Protein AF-A0A699K4Z1-F1 (afdb_monomer)

Solvent-accessible surface area (backbone atoms only — not comparable to full-atom values): 9869 Å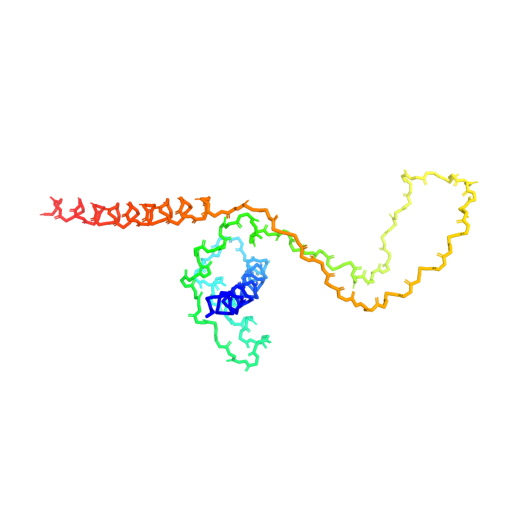² total; per-residue (Å²): 124,74,60,64,62,49,52,52,52,51,54,52,40,51,54,45,48,53,26,35,54,51,27,54,70,75,49,59,92,90,64,55,68,69,60,36,48,54,44,12,47,52,49,37,14,67,78,49,82,68,44,75,83,84,57,57,74,61,34,67,68,47,57,78,36,71,89,64,58,61,79,78,80,78,78,85,82,70,92,74,90,85,76,89,86,79,88,87,73,77,92,73,89,69,84,78,78,88,78,76,86,81,81,82,91,78,91,88,85,90,85,92,79,90,78,89,86,76,67,67,66,55,60,53,53,54,54,54,54,52,54,54,51,52,55,50,52,53,54,51,50,55,53,53,66,60,62,76,74,114

Foldseek 3Di:
DVPVVVVVLVVLLLLLLVLLVVLVVVDDPPDDVVSSNVSSQVSSCVVPVNDGDDCVVVSVVVCPDVVSPDDDPPPPPDDDPDDDPPDDDPDPPDDDPDDDDDDDDDDDDDDDDDDDDDPPVVVVVVVVVVVVVVVVVVVVVVVVVVVVVD

Secondary structure (DSSP, 8-state):
-HHHHHHHHHHHHHHHHHHHHHHHHTSPTT--HHHHHHHHHHHHHHHTTTPPP--HHHHHHHTTSTTT-PPPP-------------SSS----PPPP-PPPPPPP-------------SHHHHHHHHHHHHHHHHHHHHHHHHHHHHTT-

Mean predicted aligned error: 19.52 Å

Sequence (150 aa):
MLTSKWHTLNANCQKFNAAYKRAKRLGKSGENDVDVMKRAQSIYCGEHKGVAFCQEDAWAILKFHPKWDAPEQVDLTGDVPGATQEDLFGHDARPRPAGKTRPARKTKSDATTSTDGSSASTQFGELMEQELRLKREAAERAFEAQAEKD

Organism: Tanacetum cinerariifolium (NCBI:txid118510)

Radius of gyration: 24.81 Å; Cα contacts (8 Å, |Δi|>4): 47; chains: 1; bounding box: 74×52×53 Å

Structure (mmCIF, N/CA/C/O backbone):
data_AF-A0A699K4Z1-F1
#
_entry.id   AF-A0A699K4Z1-F1
#
loop_
_atom_site.group_PDB
_atom_site.id
_atom_site.type_symbol
_atom_site.label_atom_id
_atom_site.label_alt_id
_atom_site.label_comp_id
_atom_site.label_asym_id
_atom_site.label_entity_id
_atom_site.label_seq_id
_atom_site.pdbx_PDB_ins_code
_atom_site.Cartn_x
_atom_site.Cartn_y
_atom_site.Cartn_z
_atom_site.occupancy
_atom_site.B_iso_or_equiv
_atom_site.auth_seq_id
_atom_site.auth_comp_id
_atom_site.auth_asym_id
_atom_site.auth_atom_id
_atom_site.pdbx_PDB_model_num
ATOM 1 N N . MET A 1 1 ? 1.678 1.940 -25.795 1.00 54.91 1 MET A N 1
ATOM 2 C CA . MET A 1 1 ? 2.200 0.862 -24.925 1.00 54.91 1 MET A CA 1
ATOM 3 C C . MET A 1 1 ? 1.406 0.827 -23.628 1.00 54.91 1 MET A C 1
ATOM 5 O O . MET A 1 1 ? 1.629 1.654 -22.756 1.00 54.91 1 MET A O 1
ATOM 9 N N . LEU A 1 2 ? 0.441 -0.086 -23.523 1.00 64.50 2 LEU A N 1
ATOM 10 C CA . LEU A 1 2 ? -0.369 -0.273 -22.310 1.00 64.50 2 LEU A CA 1
ATOM 11 C C . LEU A 1 2 ? 0.434 -0.953 -21.184 1.00 64.50 2 LEU A C 1
ATOM 13 O O . LEU A 1 2 ? 0.156 -0.776 -20.001 1.00 64.50 2 LEU A O 1
ATOM 17 N N . THR A 1 3 ? 1.490 -1.676 -21.563 1.00 76.81 3 THR A N 1
ATOM 18 C CA . THR A 1 3 ? 2.312 -2.480 -20.662 1.00 76.81 3 THR A CA 1
ATOM 19 C C . THR A 1 3 ? 3.055 -1.639 -19.628 1.00 76.81 3 THR A C 1
ATOM 21 O O . THR A 1 3 ? 3.000 -1.974 -18.453 1.00 76.81 3 THR A O 1
ATOM 24 N N . SER A 1 4 ? 3.716 -0.536 -19.989 1.00 82.69 4 SER A N 1
ATOM 25 C CA . SER A 1 4 ? 4.546 0.223 -19.034 1.00 82.69 4 SER A CA 1
ATOM 26 C C . SER A 1 4 ? 3.745 0.781 -17.852 1.00 82.69 4 SER A C 1
ATOM 28 O O . SER A 1 4 ? 4.155 0.612 -16.707 1.00 82.69 4 SER A O 1
ATOM 30 N N . LYS A 1 5 ? 2.563 1.355 -18.116 1.00 86.88 5 LYS A N 1
ATOM 31 C CA . LYS A 1 5 ? 1.654 1.875 -17.080 1.00 86.88 5 LYS A CA 1
ATOM 32 C C . LYS A 1 5 ? 1.200 0.776 -16.120 1.00 86.88 5 LYS A C 1
ATOM 34 O O . LYS A 1 5 ? 1.218 0.981 -14.909 1.00 86.88 5 LYS A O 1
ATOM 39 N N . TRP A 1 6 ? 0.849 -0.394 -16.658 1.00 88.62 6 TRP A N 1
ATOM 40 C CA . TRP A 1 6 ? 0.489 -1.554 -15.846 1.00 88.62 6 TRP A CA 1
ATOM 41 C C . TRP A 1 6 ? 1.642 -2.006 -14.945 1.00 88.62 6 TRP A C 1
ATOM 43 O O . TRP A 1 6 ? 1.433 -2.220 -13.755 1.00 88.62 6 TRP A O 1
ATOM 53 N N . HIS A 1 7 ? 2.868 -2.095 -15.473 1.00 89.12 7 HIS A N 1
ATOM 54 C CA . HIS A 1 7 ? 4.031 -2.492 -14.673 1.00 89.12 7 HIS A CA 1
ATOM 55 C C . HIS A 1 7 ? 4.286 -1.517 -13.517 1.00 89.12 7 HIS A C 1
ATOM 57 O O . HIS A 1 7 ? 4.550 -1.962 -12.400 1.00 89.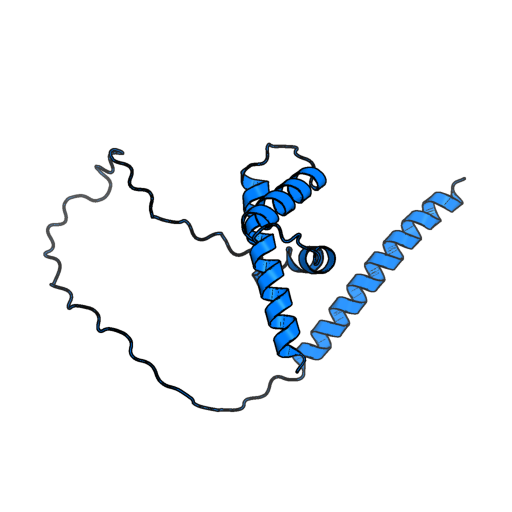12 7 HIS A O 1
ATOM 63 N N . THR A 1 8 ? 4.166 -0.207 -13.754 1.00 90.88 8 THR A N 1
ATOM 64 C CA . THR A 1 8 ? 4.312 0.810 -12.702 1.00 90.88 8 THR A CA 1
ATOM 65 C C . THR A 1 8 ? 3.224 0.685 -11.637 1.00 90.88 8 THR A C 1
ATOM 67 O O . THR A 1 8 ? 3.548 0.617 -10.452 1.00 90.88 8 THR A O 1
ATOM 70 N N . LEU A 1 9 ? 1.952 0.601 -12.043 1.00 91.06 9 LEU A N 1
ATOM 71 C CA . LEU A 1 9 ? 0.827 0.430 -11.119 1.00 91.06 9 LEU A CA 1
ATOM 72 C C . LEU A 1 9 ? 1.004 -0.832 -10.271 1.00 91.06 9 LEU A C 1
ATOM 74 O O . LEU A 1 9 ? 0.904 -0.778 -9.047 1.00 91.06 9 LEU A O 1
ATOM 78 N N . ASN A 1 10 ? 1.324 -1.952 -10.920 1.00 89.69 10 ASN A N 1
ATOM 79 C CA . ASN A 1 10 ? 1.545 -3.229 -10.259 1.00 89.69 10 ASN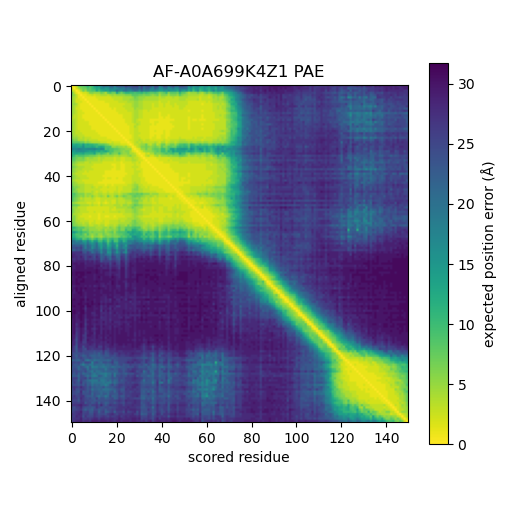 A CA 1
ATOM 80 C C . ASN A 1 10 ? 2.691 -3.142 -9.242 1.00 89.69 10 ASN A C 1
ATOM 82 O O . ASN A 1 10 ? 2.534 -3.579 -8.106 1.00 89.69 10 ASN A O 1
ATOM 86 N N . ALA A 1 11 ? 3.824 -2.546 -9.623 1.00 90.25 11 ALA A N 1
ATOM 87 C CA . ALA A 1 11 ? 4.964 -2.381 -8.727 1.00 90.25 11 ALA A CA 1
ATOM 88 C C . ALA A 1 11 ? 4.617 -1.529 -7.495 1.00 90.25 11 ALA A C 1
ATOM 90 O O . ALA A 1 11 ? 5.001 -1.884 -6.382 1.00 90.25 11 ALA A O 1
ATOM 91 N N . ASN A 1 12 ? 3.876 -0.433 -7.674 1.00 92.50 12 ASN A N 1
ATOM 92 C CA . ASN A 1 12 ? 3.447 0.420 -6.565 1.00 92.50 12 ASN A CA 1
ATOM 93 C C . ASN A 1 12 ? 2.464 -0.307 -5.641 1.00 92.50 12 ASN A C 1
ATOM 95 O O . ASN A 1 12 ? 2.644 -0.296 -4.425 1.00 92.50 12 ASN A O 1
ATOM 99 N N . CYS A 1 13 ? 1.468 -0.991 -6.207 1.00 92.75 13 CYS A N 1
ATOM 100 C CA . CYS A 1 13 ? 0.483 -1.729 -5.422 1.00 92.75 13 CYS A CA 1
ATOM 101 C C . CYS A 1 13 ? 1.128 -2.888 -4.644 1.00 92.75 13 CYS A C 1
ATOM 103 O O . CYS A 1 13 ? 0.728 -3.144 -3.515 1.00 92.75 13 CYS A O 1
ATOM 105 N N . GLN A 1 14 ? 2.144 -3.568 -5.191 1.00 91.12 14 GLN A N 1
ATOM 106 C CA . GLN A 1 14 ? 2.868 -4.607 -4.447 1.00 91.12 14 GLN A CA 1
ATOM 107 C C . GLN A 1 14 ? 3.667 -4.046 -3.269 1.00 91.12 14 GLN A C 1
ATOM 109 O O . GLN A 1 14 ? 3.642 -4.629 -2.187 1.00 91.12 14 GLN A O 1
ATOM 114 N N . LYS A 1 15 ? 4.327 -2.896 -3.445 1.00 92.81 15 LYS A N 1
ATOM 115 C CA . LYS A 1 15 ? 5.026 -2.202 -2.351 1.00 92.81 15 LYS A CA 1
ATOM 116 C C . LYS A 1 15 ? 4.057 -1.794 -1.244 1.00 92.81 15 LYS A C 1
ATOM 118 O O . LYS A 1 15 ? 4.297 -2.081 -0.076 1.00 92.81 15 LYS A O 1
ATOM 123 N N . PHE A 1 16 ? 2.922 -1.203 -1.616 1.00 94.56 16 PHE A N 1
ATOM 124 C CA . PHE A 1 16 ? 1.883 -0.859 -0.650 1.00 94.56 16 PHE A CA 1
ATOM 125 C C . PHE A 1 16 ? 1.299 -2.100 0.038 1.00 94.56 16 PHE A C 1
ATOM 127 O O . PHE A 1 16 ? 1.083 -2.088 1.245 1.00 94.56 16 PHE A O 1
ATOM 134 N N . ASN A 1 17 ? 1.118 -3.209 -0.686 1.00 93.00 17 ASN A N 1
ATOM 135 C CA . ASN A 1 17 ? 0.647 -4.461 -0.099 1.00 93.00 17 ASN A CA 1
ATOM 136 C C . ASN A 1 17 ? 1.607 -5.003 0.972 1.00 93.00 17 ASN A C 1
ATOM 138 O O . ASN A 1 17 ? 1.155 -5.472 2.014 1.00 93.00 17 ASN A O 1
ATOM 142 N N . ALA A 1 18 ? 2.922 -4.903 0.753 1.00 91.81 18 ALA A N 1
ATOM 143 C CA . ALA A 1 18 ? 3.916 -5.257 1.766 1.00 91.81 18 ALA A CA 1
ATOM 144 C C . ALA A 1 18 ? 3.794 -4.360 3.014 1.00 91.81 18 ALA A C 1
ATOM 146 O O . ALA A 1 18 ? 3.735 -4.868 4.136 1.00 91.81 18 ALA A O 1
ATOM 147 N N . ALA A 1 19 ? 3.642 -3.043 2.824 1.00 94.12 19 ALA A N 1
ATOM 148 C CA . ALA A 1 19 ? 3.399 -2.100 3.917 1.00 94.12 19 ALA A CA 1
ATOM 149 C C . ALA A 1 19 ? 2.097 -2.414 4.682 1.00 94.12 19 ALA A C 1
ATOM 151 O O . ALA A 1 19 ? 2.088 -2.396 5.913 1.00 94.12 19 ALA A O 1
ATOM 152 N N . TYR A 1 20 ? 1.020 -2.779 3.980 1.00 93.12 20 TYR A N 1
ATOM 153 C CA . TYR A 1 20 ? -0.249 -3.183 4.589 1.00 93.12 20 TYR A CA 1
ATOM 154 C C . TYR A 1 20 ? -0.126 -4.483 5.391 1.00 93.12 20 TYR A C 1
ATOM 156 O O . TYR A 1 20 ? -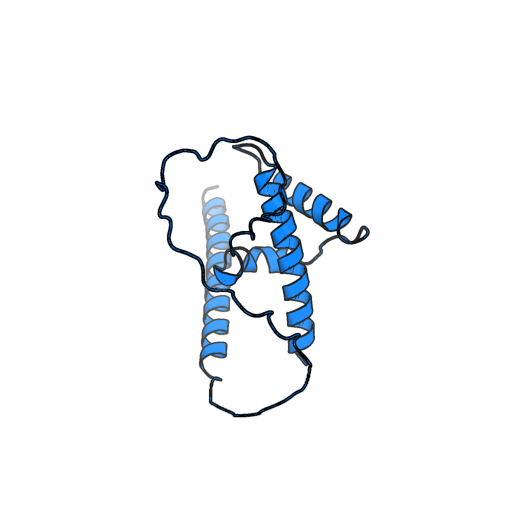0.587 -4.543 6.530 1.00 93.12 20 TYR A O 1
ATOM 164 N N . LYS A 1 21 ? 0.549 -5.515 4.863 1.00 91.19 21 LYS A N 1
ATOM 165 C CA . LYS A 1 21 ? 0.802 -6.759 5.614 1.00 91.19 21 LYS A CA 1
ATOM 166 C C . LYS A 1 21 ? 1.614 -6.487 6.881 1.00 91.19 21 LYS A C 1
ATOM 168 O O . LYS A 1 21 ? 1.273 -6.999 7.947 1.00 91.19 21 LYS A O 1
ATOM 173 N N . ARG A 1 22 ? 2.632 -5.625 6.799 1.00 92.44 22 ARG A N 1
ATOM 174 C CA . ARG A 1 22 ? 3.402 -5.177 7.967 1.00 92.44 22 ARG A CA 1
ATOM 175 C C . ARG A 1 22 ? 2.532 -4.420 8.971 1.00 92.44 22 ARG A C 1
ATOM 177 O O . ARG A 1 22 ? 2.605 -4.709 10.163 1.00 92.44 22 ARG A O 1
ATOM 184 N N . ALA A 1 23 ? 1.683 -3.503 8.508 1.00 93.31 23 ALA A N 1
ATOM 185 C CA . ALA A 1 23 ? 0.741 -2.780 9.359 1.00 93.31 23 ALA A CA 1
ATOM 186 C C . ALA A 1 23 ? -0.190 -3.742 10.109 1.00 93.31 23 ALA A C 1
ATOM 188 O O . ALA A 1 23 ? -0.350 -3.610 11.320 1.00 93.31 23 ALA A O 1
ATOM 189 N N . LYS A 1 24 ? -0.723 -4.752 9.410 1.00 90.56 24 LYS A N 1
ATOM 190 C CA . LYS A 1 24 ? -1.613 -5.773 9.970 1.00 90.56 24 LYS A CA 1
ATOM 191 C C . LYS A 1 24 ? -0.913 -6.662 11.005 1.00 90.56 24 LYS A C 1
ATOM 193 O O . LYS A 1 24 ? -1.509 -6.969 12.029 1.00 90.56 24 LYS A O 1
ATOM 198 N N . ARG A 1 25 ? 0.361 -7.023 10.785 1.00 90.44 25 ARG A N 1
ATOM 199 C CA . ARG A 1 25 ? 1.192 -7.765 11.761 1.00 90.44 25 ARG A CA 1
ATOM 200 C C . ARG A 1 25 ? 1.484 -6.967 13.033 1.00 90.44 25 ARG A C 1
ATOM 202 O O . ARG A 1 25 ? 1.581 -7.548 14.106 1.00 90.44 25 ARG A O 1
ATOM 209 N N . LEU A 1 26 ? 1.642 -5.650 12.910 1.00 87.62 26 LEU A N 1
ATOM 210 C CA . LEU A 1 26 ? 1.832 -4.744 14.049 1.00 87.62 26 LEU A CA 1
ATOM 211 C C . LEU A 1 26 ? 0.515 -4.409 14.765 1.00 87.62 26 LEU A C 1
ATOM 213 O O . LEU A 1 26 ? 0.532 -3.743 15.806 1.00 87.62 26 LEU A O 1
ATOM 217 N N . GLY A 1 27 ? -0.618 -4.770 14.166 1.00 84.25 27 GLY A N 1
ATOM 218 C CA . GLY A 1 27 ? -1.932 -4.480 14.700 1.00 84.25 27 GLY A CA 1
ATOM 219 C C . GLY A 1 27 ? -2.321 -5.395 15.854 1.00 84.25 27 GLY A C 1
ATOM 220 O O . GLY A 1 27 ? -1.762 -6.477 16.035 1.00 84.25 27 GLY A O 1
ATOM 221 N N . LYS A 1 28 ? -3.279 -4.947 16.666 1.00 83.44 28 LYS A N 1
ATOM 222 C CA . LYS A 1 28 ? -3.828 -5.740 17.780 1.00 83.44 28 LYS A CA 1
ATOM 223 C C . LYS A 1 28 ? -5.126 -6.428 17.350 1.00 83.44 28 LYS A C 1
ATOM 225 O O . LYS A 1 28 ? -5.791 -5.991 16.414 1.00 83.44 28 LYS A O 1
ATOM 230 N N . SER A 1 29 ? -5.506 -7.503 18.045 1.00 72.81 29 SER A N 1
ATOM 231 C CA . SER A 1 29 ? -6.799 -8.163 17.811 1.00 72.81 29 SER A CA 1
ATOM 232 C C . SER A 1 29 ? -7.949 -7.161 17.988 1.00 72.81 29 SER A C 1
ATOM 234 O O . SER A 1 29 ? -7.978 -6.440 18.984 1.00 72.81 29 SER A O 1
ATOM 236 N N . GLY A 1 30 ? -8.866 -7.100 17.018 1.00 77.38 30 GLY A N 1
ATOM 237 C CA . GLY A 1 30 ? -10.000 -6.165 17.011 1.00 77.38 30 GLY A CA 1
ATOM 238 C C . GLY A 1 30 ? -9.709 -4.764 16.458 1.00 77.38 30 GLY A C 1
ATOM 239 O O . GLY A 1 30 ? -10.559 -3.887 16.580 1.00 77.38 30 GLY A O 1
ATOM 240 N N . GLU A 1 31 ? -8.537 -4.526 15.863 1.00 82.06 31 GLU A N 1
ATOM 241 C CA . GLU A 1 31 ? -8.216 -3.237 15.239 1.00 82.06 31 GLU A CA 1
ATOM 242 C C . GLU A 1 31 ? -9.050 -2.969 13.972 1.00 82.06 31 GLU A C 1
ATOM 244 O O . GLU A 1 31 ? -9.290 -3.864 13.159 1.00 82.06 31 GLU A O 1
ATOM 249 N N . ASN A 1 32 ? -9.488 -1.717 13.811 1.00 88.75 32 ASN A N 1
ATOM 250 C CA . ASN A 1 32 ? -10.284 -1.257 12.676 1.00 88.75 32 ASN A CA 1
ATOM 251 C C . ASN A 1 32 ? -9.440 -1.222 11.385 1.00 88.75 32 ASN A C 1
ATOM 253 O O . ASN A 1 32 ? -8.300 -0.757 11.399 1.00 88.75 32 ASN A O 1
ATOM 257 N N . ASP A 1 33 ? -10.008 -1.641 10.247 1.00 87.44 33 ASP A N 1
ATOM 258 C CA . ASP A 1 33 ? -9.320 -1.628 8.942 1.00 87.44 33 ASP A CA 1
ATOM 259 C C . ASP A 1 33 ? -8.869 -0.212 8.545 1.00 87.44 33 ASP A C 1
ATOM 261 O O . ASP A 1 33 ? -7.805 -0.045 7.954 1.00 87.44 33 ASP A O 1
ATOM 265 N N . VAL A 1 34 ? -9.611 0.824 8.958 1.00 89.00 34 VAL A N 1
ATOM 266 C CA . VAL A 1 34 ? -9.235 2.232 8.733 1.00 89.00 34 VAL A CA 1
ATOM 267 C C . VAL A 1 34 ? -7.908 2.577 9.416 1.00 89.00 34 VAL A C 1
ATOM 269 O O . VAL A 1 34 ? -7.076 3.285 8.843 1.00 89.00 34 VAL A O 1
ATOM 272 N N . ASP A 1 35 ? -7.682 2.071 10.627 1.00 91.38 35 ASP A N 1
ATOM 273 C CA . ASP A 1 35 ? -6.456 2.341 11.381 1.00 91.38 35 ASP A CA 1
ATOM 274 C C . ASP A 1 35 ? -5.274 1.550 10.810 1.00 91.38 35 ASP A C 1
ATOM 276 O O . ASP A 1 35 ? -4.170 2.089 10.671 1.00 91.38 35 ASP A O 1
ATOM 280 N N . VAL A 1 36 ? -5.521 0.314 10.360 1.00 92.19 36 VAL A N 1
ATOM 281 C CA . VAL A 1 36 ? -4.532 -0.486 9.621 1.00 92.19 36 VAL A CA 1
ATOM 282 C C . VAL A 1 36 ? -4.136 0.214 8.319 1.00 92.19 36 VAL A C 1
ATOM 284 O O . VAL A 1 36 ? -2.945 0.306 8.017 1.00 92.19 36 VAL A O 1
ATOM 287 N N . MET A 1 37 ? -5.098 0.767 7.577 1.00 93.38 37 MET A N 1
ATOM 288 C CA . MET A 1 37 ? -4.851 1.521 6.343 1.00 93.38 37 MET A CA 1
ATOM 289 C C . MET A 1 37 ? -4.031 2.790 6.584 1.00 93.38 37 MET A C 1
ATOM 291 O O . MET A 1 37 ? -3.026 3.006 5.905 1.00 93.38 37 MET A O 1
ATOM 295 N N . LYS A 1 38 ? -4.380 3.598 7.593 1.00 94.06 38 LYS A N 1
ATOM 296 C CA . LYS A 1 38 ? -3.590 4.786 7.966 1.00 94.06 38 LYS A CA 1
ATOM 297 C C . LYS A 1 38 ? -2.153 4.420 8.325 1.00 94.06 38 LYS A C 1
ATOM 299 O O . LYS A 1 38 ? -1.206 5.091 7.908 1.00 94.06 38 LYS A O 1
ATOM 304 N N . ARG A 1 39 ? -1.972 3.330 9.071 1.00 94.94 39 ARG A N 1
ATOM 305 C CA . ARG A 1 39 ? -0.645 2.826 9.430 1.00 94.94 39 ARG A CA 1
ATOM 306 C C . ARG A 1 39 ? 0.126 2.349 8.200 1.00 94.94 39 ARG A C 1
ATOM 308 O O . ARG A 1 39 ? 1.305 2.667 8.070 1.00 94.94 39 ARG A O 1
ATOM 315 N N . ALA A 1 40 ? -0.532 1.642 7.285 1.00 95.12 40 ALA A N 1
ATOM 316 C CA . ALA A 1 40 ? 0.061 1.205 6.025 1.00 95.12 40 ALA A CA 1
ATOM 317 C C . ALA A 1 40 ? 0.520 2.395 5.169 1.00 95.12 40 ALA A C 1
ATOM 319 O O . ALA A 1 40 ? 1.647 2.384 4.675 1.00 95.12 40 ALA A O 1
ATOM 320 N N . GLN A 1 41 ? -0.293 3.454 5.060 1.00 95.44 41 GLN A N 1
ATOM 321 C CA . GLN A 1 41 ? 0.109 4.692 4.390 1.00 95.44 41 GLN A CA 1
ATOM 322 C C . GLN A 1 41 ? 1.327 5.340 5.052 1.00 95.44 41 GLN A C 1
ATOM 324 O O . GLN A 1 41 ? 2.241 5.768 4.351 1.00 95.44 41 GLN A O 1
ATOM 329 N N . SER A 1 42 ? 1.369 5.393 6.386 1.00 95.44 42 SER A N 1
ATOM 330 C CA . SER A 1 42 ? 2.510 5.955 7.116 1.00 95.44 42 SER A CA 1
ATOM 331 C C . SER A 1 42 ? 3.800 5.165 6.860 1.00 95.44 42 SER A C 1
ATOM 333 O O . SER A 1 42 ? 4.830 5.767 6.552 1.00 95.44 42 SER A O 1
ATOM 335 N N . ILE A 1 43 ? 3.729 3.828 6.897 1.00 95.12 43 ILE A N 1
ATOM 336 C CA . ILE A 1 43 ? 4.858 2.937 6.584 1.00 95.12 43 ILE A CA 1
ATOM 337 C C . ILE A 1 43 ? 5.332 3.162 5.143 1.00 95.12 43 ILE A C 1
ATOM 339 O O . ILE A 1 43 ? 6.511 3.428 4.920 1.00 95.12 43 I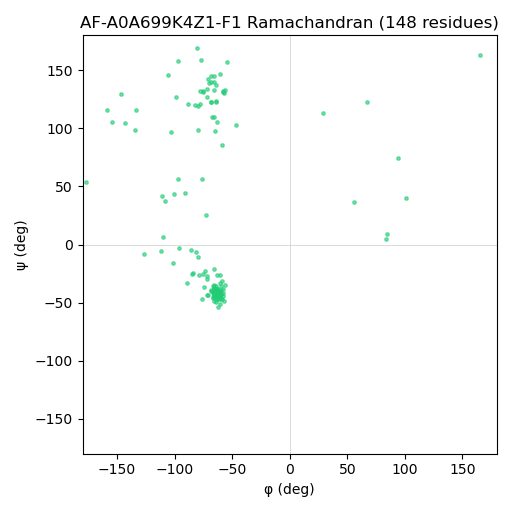LE A O 1
ATOM 343 N N . TYR A 1 44 ? 4.412 3.126 4.174 1.00 95.62 44 TYR A N 1
ATOM 344 C CA . TYR A 1 44 ? 4.734 3.339 2.763 1.00 95.62 44 TYR A CA 1
ATOM 345 C C . TYR A 1 44 ? 5.381 4.711 2.531 1.00 95.62 44 TYR A C 1
ATOM 347 O O . TYR A 1 44 ? 6.408 4.818 1.868 1.00 95.62 44 TYR A O 1
ATOM 355 N N . CYS A 1 45 ? 4.809 5.767 3.109 1.00 95.00 45 CYS A N 1
ATOM 356 C CA . CYS A 1 45 ? 5.317 7.131 2.995 1.00 95.00 45 CYS A CA 1
ATOM 357 C C . CYS A 1 45 ? 6.754 7.247 3.536 1.00 95.00 45 CYS A C 1
ATOM 359 O O . CYS A 1 45 ? 7.615 7.840 2.881 1.00 95.00 45 CYS A O 1
ATOM 361 N N . GLY A 1 46 ? 7.040 6.616 4.681 1.00 94.31 46 GLY A N 1
ATOM 362 C CA . GLY A 1 46 ? 8.387 6.552 5.256 1.00 94.31 46 GLY A CA 1
ATOM 363 C C . GLY A 1 46 ? 9.401 5.846 4.349 1.00 94.31 46 GLY A C 1
ATOM 364 O O . GLY A 1 46 ? 10.514 6.338 4.166 1.00 94.31 46 GLY A O 1
ATOM 365 N N . GLU A 1 47 ? 9.012 4.736 3.720 1.00 93.31 47 GLU A N 1
ATOM 366 C CA . GLU A 1 47 ? 9.875 3.969 2.806 1.00 93.31 47 GLU A CA 1
ATOM 367 C C . GLU A 1 47 ? 10.052 4.649 1.434 1.00 93.31 47 GLU A C 1
ATOM 369 O O . GLU A 1 47 ? 11.074 4.478 0.762 1.00 93.31 47 GLU A O 1
ATOM 374 N N . HIS A 1 48 ? 9.089 5.476 1.021 1.00 91.69 48 HIS A N 1
ATOM 375 C CA . HIS A 1 48 ? 9.046 6.119 -0.292 1.00 91.69 48 HIS A CA 1
ATOM 376 C C . HIS A 1 48 ? 9.327 7.624 -0.259 1.00 91.69 48 HIS A C 1
ATOM 378 O O . HIS A 1 48 ? 8.776 8.378 -1.057 1.00 91.69 48 HIS A O 1
ATOM 384 N N . LYS A 1 49 ? 10.248 8.066 0.609 1.00 93.06 49 LYS A N 1
ATOM 385 C CA . LYS A 1 49 ? 10.747 9.457 0.660 1.00 93.06 49 LYS A CA 1
ATOM 386 C C . LYS A 1 49 ? 9.634 10.503 0.839 1.00 93.06 49 LYS A C 1
ATOM 388 O O . LYS A 1 49 ? 9.698 11.579 0.249 1.00 93.06 49 LYS A O 1
ATOM 393 N N . GLY A 1 50 ? 8.604 10.185 1.616 1.00 91.44 50 GLY A N 1
ATOM 394 C CA . GLY A 1 50 ? 7.479 11.087 1.854 1.00 91.44 50 GLY A CA 1
ATOM 395 C C . GLY A 1 50 ? 6.390 11.054 0.776 1.00 91.44 50 GLY A C 1
ATOM 396 O O . GLY A 1 50 ? 5.461 11.856 0.832 1.00 91.44 50 GLY A O 1
ATOM 397 N N . VAL A 1 51 ? 6.483 10.167 -0.222 1.00 92.25 51 VAL A N 1
ATOM 398 C CA . VAL A 1 51 ? 5.462 10.054 -1.273 1.00 92.25 51 VAL A CA 1
ATOM 399 C C . VAL A 1 51 ? 4.270 9.253 -0.757 1.00 92.25 51 VAL A C 1
ATOM 401 O O . VAL A 1 51 ? 4.394 8.070 -0.434 1.00 92.25 51 VAL A O 1
ATOM 404 N N . ALA A 1 52 ? 3.100 9.891 -0.733 1.00 91.56 52 ALA A N 1
ATOM 405 C CA . ALA A 1 52 ? 1.843 9.228 -0.418 1.00 91.56 52 ALA A CA 1
ATOM 406 C C . ALA A 1 52 ? 1.443 8.235 -1.521 1.00 91.56 52 ALA A C 1
ATOM 408 O O . ALA A 1 52 ? 1.679 8.452 -2.713 1.00 91.56 52 ALA A O 1
ATOM 409 N N . PHE A 1 53 ? 0.821 7.132 -1.117 1.00 93.44 53 PHE A N 1
ATOM 410 C CA . PHE A 1 53 ? 0.248 6.176 -2.052 1.00 93.44 53 PHE A CA 1
ATOM 411 C C . PHE A 1 53 ? -1.138 6.652 -2.501 1.00 93.44 53 PHE A C 1
ATOM 413 O O . PHE A 1 53 ? -2.028 6.811 -1.676 1.00 93.44 53 PHE A O 1
ATOM 420 N N . CYS A 1 54 ? -1.327 6.864 -3.807 1.00 91.62 54 CYS A N 1
ATOM 421 C CA . CYS A 1 54 ? -2.578 7.406 -4.362 1.00 91.62 54 CYS A CA 1
ATOM 422 C C . CYS A 1 54 ? -3.395 6.377 -5.164 1.00 91.62 54 CYS A C 1
ATOM 424 O O . CYS A 1 54 ? -4.337 6.755 -5.850 1.00 91.62 54 CYS A O 1
ATOM 426 N N . GLN A 1 55 ? -2.998 5.099 -5.171 1.00 92.31 55 GLN A N 1
ATOM 427 C CA . GLN A 1 55 ? -3.653 4.042 -5.959 1.00 92.31 55 GLN A CA 1
ATOM 428 C C . GLN A 1 55 ? -4.394 3.036 -5.062 1.00 92.31 55 GLN A C 1
ATOM 430 O O . GLN A 1 55 ? -4.317 1.827 -5.282 1.00 92.31 55 GLN A O 1
ATOM 435 N N . GLU A 1 56 ? -5.088 3.529 -4.031 1.00 91.81 56 GLU A N 1
ATOM 436 C CA . GLU A 1 56 ? -5.796 2.688 -3.055 1.00 91.81 56 GLU A CA 1
ATOM 437 C C . GLU A 1 56 ? -6.934 1.887 -3.672 1.00 91.81 56 GLU A C 1
ATOM 439 O O . GLU A 1 56 ? -6.999 0.684 -3.436 1.00 91.81 56 GLU A O 1
ATOM 444 N N . ASP A 1 57 ? -7.758 2.502 -4.522 1.00 90.25 57 ASP A N 1
ATOM 445 C CA . ASP A 1 57 ? -8.882 1.817 -5.174 1.00 90.25 57 ASP A CA 1
ATOM 446 C C . ASP A 1 57 ? -8.409 0.629 -6.015 1.00 90.25 57 ASP A C 1
ATOM 448 O O . ASP A 1 57 ? -8.972 -0.464 -5.958 1.00 90.25 57 ASP A O 1
ATOM 452 N N . ALA A 1 58 ? -7.315 0.821 -6.759 1.00 91.88 58 ALA A N 1
ATOM 453 C CA . ALA A 1 58 ? -6.692 -0.255 -7.512 1.00 91.88 58 ALA A CA 1
ATOM 454 C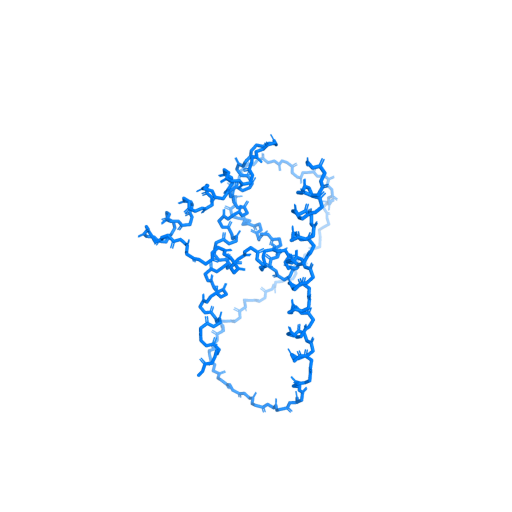 C . ALA A 1 58 ? -6.195 -1.344 -6.554 1.00 91.88 58 ALA A C 1
ATOM 456 O O . ALA A 1 58 ? -6.580 -2.504 -6.675 1.00 91.88 58 ALA A O 1
ATOM 457 N N . TRP A 1 59 ? -5.387 -0.991 -5.555 1.00 93.38 59 TRP A N 1
ATOM 458 C CA . TRP A 1 59 ? -4.878 -1.977 -4.604 1.00 93.38 59 TRP A CA 1
ATOM 459 C C . TRP A 1 59 ? -5.995 -2.745 -3.871 1.00 93.38 59 TRP A C 1
ATOM 461 O O . TRP A 1 59 ? -5.868 -3.957 -3.699 1.00 93.38 59 TRP A O 1
ATOM 471 N N . ALA A 1 60 ? -7.103 -2.097 -3.501 1.00 90.56 60 ALA A N 1
ATOM 472 C CA . ALA A 1 60 ? -8.230 -2.725 -2.812 1.00 90.56 60 ALA A CA 1
ATOM 473 C C . ALA A 1 60 ? -8.878 -3.848 -3.637 1.00 90.56 60 ALA A C 1
ATOM 475 O O . ALA A 1 60 ? -9.301 -4.856 -3.071 1.00 90.56 60 ALA A O 1
ATOM 476 N N . ILE A 1 61 ? -8.894 -3.710 -4.966 1.00 88.31 61 ILE A N 1
ATOM 477 C CA . ILE A 1 61 ? -9.337 -4.764 -5.887 1.00 88.31 61 ILE A CA 1
ATOM 478 C C . ILE A 1 61 ? -8.298 -5.892 -5.942 1.00 88.31 61 ILE A C 1
ATOM 480 O O . ILE A 1 61 ? -8.645 -7.071 -5.907 1.00 88.31 61 ILE A O 1
ATOM 484 N N . LEU A 1 62 ? -7.009 -5.547 -6.010 1.00 87.25 62 LEU A N 1
ATOM 485 C CA . LEU A 1 62 ? -5.939 -6.523 -6.221 1.00 87.25 62 LEU A CA 1
ATOM 486 C C . LEU A 1 62 ? -5.546 -7.321 -4.963 1.00 87.25 62 LEU A C 1
ATOM 488 O O . LEU A 1 62 ? -5.078 -8.454 -5.095 1.00 87.25 62 LEU A O 1
ATOM 492 N N . LYS A 1 63 ? -5.744 -6.785 -3.750 1.00 83.44 63 LYS A N 1
ATOM 493 C CA . LYS A 1 63 ? -5.231 -7.376 -2.496 1.00 83.44 63 LYS A CA 1
ATOM 494 C C . LYS A 1 63 ? -5.801 -8.755 -2.152 1.00 83.44 63 LYS A C 1
ATOM 496 O O . LYS A 1 63 ? -5.138 -9.523 -1.465 1.00 83.44 63 LYS A O 1
ATOM 501 N N . PHE A 1 64 ? -7.005 -9.075 -2.626 1.00 78.62 64 PHE A N 1
ATOM 502 C CA . PHE A 1 64 ? -7.665 -10.362 -2.370 1.00 78.62 64 PHE A CA 1
ATOM 503 C C . PHE A 1 64 ? -7.260 -11.459 -3.361 1.00 78.62 64 PHE A C 1
ATOM 505 O O . PHE A 1 64 ? -7.673 -12.608 -3.225 1.00 78.62 64 PHE A O 1
ATOM 512 N N . HIS A 1 65 ? -6.464 -11.122 -4.376 1.00 78.50 65 HIS A N 1
ATOM 513 C CA . HIS A 1 65 ? -6.087 -12.078 -5.400 1.00 78.50 65 HIS A CA 1
ATOM 514 C C . HIS A 1 65 ? -4.973 -13.015 -4.885 1.00 78.50 65 HIS A C 1
ATOM 516 O O . HIS A 1 65 ? -3.946 -12.522 -4.417 1.00 78.50 65 HIS A O 1
ATOM 522 N N . PRO A 1 66 ? -5.065 -14.351 -5.055 1.00 72.56 66 PRO A N 1
ATOM 523 C CA . PRO A 1 66 ? -4.083 -15.306 -4.514 1.00 72.56 66 PRO A CA 1
ATOM 524 C C . PRO A 1 66 ? -2.635 -15.043 -4.951 1.00 72.56 66 PRO A C 1
ATOM 526 O O . PRO A 1 66 ? -1.694 -15.193 -4.183 1.00 72.56 66 PRO A O 1
ATOM 529 N N . LYS A 1 67 ? -2.449 -14.569 -6.190 1.00 73.69 67 LYS A N 1
ATOM 530 C CA . LYS A 1 67 ? -1.137 -14.147 -6.722 1.00 73.69 67 LYS A CA 1
ATOM 531 C C . LYS A 1 67 ? -0.494 -12.991 -5.929 1.00 73.69 67 LYS A C 1
ATOM 533 O O . LYS A 1 67 ? 0.720 -12.823 -5.966 1.00 73.69 67 LYS A O 1
ATOM 538 N N . TRP A 1 68 ? -1.308 -12.179 -5.267 1.00 69.38 68 TRP A N 1
ATOM 539 C CA . TRP A 1 68 ? -0.909 -10.994 -4.507 1.00 69.38 68 TRP A CA 1
ATOM 540 C C . TRP A 1 68 ? -0.877 -11.256 -3.003 1.00 69.38 68 TRP A C 1
ATOM 542 O O . TRP A 1 68 ? -0.211 -10.532 -2.259 1.00 69.38 68 TRP A O 1
ATOM 552 N N . ASP A 1 69 ? -1.505 -12.343 -2.563 1.00 66.94 69 ASP A N 1
ATOM 553 C CA . ASP A 1 69 ? -1.384 -12.867 -1.213 1.00 66.94 69 ASP A CA 1
ATOM 554 C C . ASP A 1 69 ? -0.245 -13.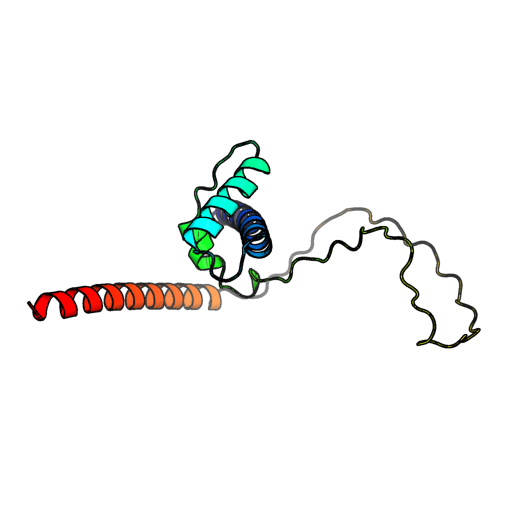894 -1.077 1.00 66.94 69 ASP A C 1
ATOM 556 O O . ASP A 1 69 ? -0.385 -14.948 -0.468 1.00 66.94 69 ASP A O 1
ATOM 560 N N . ALA A 1 70 ? 0.921 -13.603 -1.661 1.00 58.44 70 ALA A N 1
ATOM 561 C CA . ALA A 1 70 ? 2.095 -14.442 -1.440 1.00 58.44 70 ALA A CA 1
ATOM 562 C C . ALA A 1 70 ? 2.516 -14.382 0.049 1.00 58.44 70 ALA A C 1
ATOM 564 O O . ALA A 1 70 ? 2.529 -13.278 0.620 1.00 58.44 70 ALA A O 1
ATOM 565 N N . PRO A 1 71 ? 2.878 -15.518 0.681 1.00 54.94 71 PRO A N 1
ATOM 566 C CA . PRO A 1 71 ? 3.485 -15.515 2.006 1.00 54.94 71 PRO A CA 1
ATOM 567 C C . PRO A 1 71 ? 4.763 -14.677 1.963 1.00 54.94 71 PRO A C 1
ATOM 569 O O . PRO A 1 71 ? 5.580 -14.825 1.052 1.00 54.94 71 PRO A O 1
ATOM 572 N N . GLU A 1 72 ? 4.911 -13.765 2.920 1.00 54.62 72 GLU A N 1
ATOM 573 C CA . GLU A 1 72 ? 6.115 -12.946 3.054 1.00 54.62 72 GLU A CA 1
ATOM 574 C C . GLU A 1 72 ? 7.324 -13.879 3.214 1.00 54.62 72 GLU A C 1
ATOM 576 O O . GLU A 1 72 ? 7.263 -14.853 3.970 1.00 54.62 72 GLU A O 1
ATOM 581 N N . GLN A 1 73 ? 8.398 -13.636 2.457 1.00 50.41 73 GLN A N 1
ATOM 582 C CA . GLN A 1 73 ? 9.611 -14.435 2.602 1.00 50.41 73 GLN A CA 1
ATOM 583 C C . GLN A 1 73 ? 10.151 -14.191 4.008 1.00 50.41 73 GLN A C 1
ATOM 585 O O . GLN A 1 73 ? 10.358 -13.049 4.411 1.00 50.41 73 GLN A O 1
ATOM 590 N N . VAL A 1 74 ? 10.313 -15.266 4.773 1.00 40.91 74 VAL A N 1
ATOM 591 C CA . VAL A 1 74 ? 10.963 -15.201 6.077 1.00 40.91 74 VAL A CA 1
ATOM 592 C C . VAL A 1 74 ? 12.425 -14.830 5.845 1.00 40.91 74 VAL A C 1
ATOM 594 O O . VAL A 1 74 ? 13.193 -15.618 5.292 1.00 40.91 74 VAL A O 1
ATOM 597 N N . ASP A 1 75 ? 12.807 -13.613 6.225 1.00 47.47 75 ASP A N 1
ATOM 598 C CA . ASP A 1 75 ? 14.207 -13.205 6.248 1.00 47.47 75 ASP A CA 1
ATOM 599 C C . ASP A 1 75 ? 14.935 -14.061 7.298 1.00 47.47 75 ASP A C 1
ATOM 601 O O . ASP A 1 75 ? 14.896 -13.783 8.494 1.00 47.47 75 ASP A O 1
ATOM 605 N N . LEU A 1 76 ? 15.608 -15.129 6.857 1.00 50.91 76 LEU A N 1
ATOM 606 C CA . LEU A 1 76 ? 16.433 -16.018 7.693 1.00 50.91 76 LEU A CA 1
ATOM 607 C C . LEU A 1 76 ? 17.767 -15.370 8.133 1.00 50.91 76 LEU A C 1
ATOM 609 O O . LEU A 1 76 ? 18.739 -16.063 8.414 1.00 50.91 76 LEU A O 1
ATOM 613 N N . THR A 1 77 ? 17.839 -14.040 8.210 1.00 44.84 77 THR A N 1
ATOM 614 C CA . THR A 1 77 ? 19.024 -13.277 8.647 1.00 44.84 77 THR A CA 1
ATOM 615 C C . THR A 1 77 ? 18.877 -12.819 10.105 1.00 44.84 77 THR A C 1
ATOM 617 O O . THR A 1 77 ? 19.177 -11.688 10.469 1.00 44.84 77 THR A O 1
ATOM 620 N N . GLY A 1 78 ? 18.402 -13.716 10.967 1.00 35.66 78 GLY A N 1
ATOM 621 C CA . GLY A 1 78 ? 18.461 -13.545 12.417 1.00 35.66 78 GLY A CA 1
ATOM 622 C C . GLY A 1 78 ? 19.575 -14.406 13.001 1.00 35.66 78 GLY A C 1
ATOM 623 O O . GLY A 1 78 ? 19.365 -15.590 13.235 1.00 35.66 78 GLY A O 1
ATOM 624 N N . ASP A 1 79 ? 20.747 -13.817 13.223 1.00 47.00 79 ASP A N 1
ATOM 625 C CA . ASP A 1 79 ? 21.757 -14.363 14.131 1.00 47.00 79 ASP A CA 1
ATOM 626 C C . ASP A 1 79 ? 21.204 -14.274 15.566 1.00 47.00 79 ASP A C 1
ATOM 628 O O . ASP A 1 79 ? 21.004 -13.177 16.089 1.00 47.00 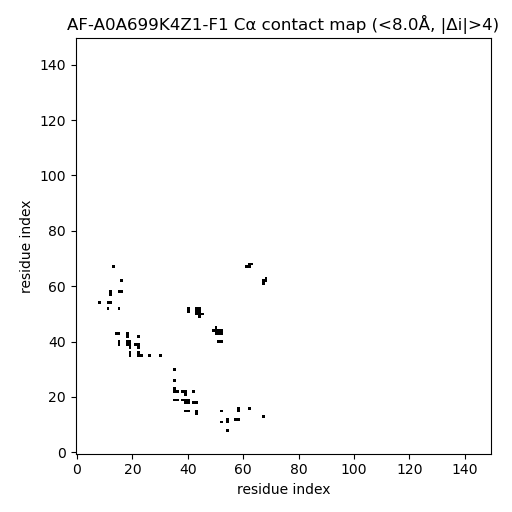79 ASP A O 1
ATOM 632 N N . VAL A 1 80 ? 20.874 -15.418 16.174 1.00 39.56 80 VAL A N 1
ATOM 633 C CA . VAL A 1 80 ? 20.542 -15.531 17.603 1.00 39.56 80 VAL A CA 1
ATOM 634 C C . VAL A 1 80 ? 21.300 -16.736 18.173 1.00 39.56 80 VAL A C 1
ATOM 636 O O . VAL A 1 80 ? 21.022 -17.871 17.776 1.00 39.56 80 VAL A O 1
ATOM 639 N N . PRO A 1 81 ? 22.239 -16.525 19.113 1.00 43.47 81 PRO A N 1
ATOM 640 C CA . PRO A 1 81 ? 22.931 -17.599 19.810 1.00 43.47 81 PRO A CA 1
ATOM 641 C C . PRO A 1 81 ? 22.016 -18.230 20.865 1.00 43.47 81 PRO A C 1
ATOM 643 O O . PRO A 1 81 ? 21.452 -17.530 21.702 1.00 43.47 81 PRO A O 1
ATOM 646 N N . GLY A 1 82 ? 21.949 -19.561 20.878 1.00 45.03 82 GLY A N 1
ATOM 647 C CA . GLY A 1 82 ? 21.465 -20.318 22.034 1.00 45.03 82 GLY A CA 1
ATOM 648 C C . GLY A 1 82 ? 19.979 -20.672 22.013 1.00 45.03 82 GLY A C 1
ATOM 649 O O . GLY A 1 82 ? 19.195 -20.153 22.798 1.00 45.03 82 GLY A O 1
ATOM 650 N N . ALA A 1 83 ? 19.609 -21.643 21.183 1.00 36.16 83 ALA A N 1
ATOM 651 C CA . ALA A 1 83 ? 18.480 -22.523 21.464 1.00 36.16 83 ALA A CA 1
ATOM 652 C C . ALA A 1 83 ? 18.837 -23.927 20.966 1.00 36.16 83 ALA A C 1
ATOM 654 O O . ALA A 1 83 ? 18.908 -24.197 19.771 1.00 36.16 83 ALA A O 1
ATOM 655 N N . THR A 1 84 ? 19.150 -24.771 21.938 1.00 44.38 84 THR A N 1
ATOM 656 C CA . THR A 1 84 ? 19.563 -26.170 21.884 1.00 44.38 84 THR A CA 1
ATOM 657 C C . THR A 1 84 ? 18.671 -26.996 20.947 1.00 44.38 84 THR A C 1
ATOM 659 O O . THR A 1 84 ? 17.557 -27.364 21.308 1.00 44.38 84 THR A O 1
ATOM 662 N N . GLN A 1 85 ? 19.165 -27.292 19.742 1.00 41.38 85 GLN A N 1
ATOM 663 C CA . GLN A 1 85 ? 18.620 -28.307 18.832 1.00 41.38 85 GLN A CA 1
ATOM 664 C C . GLN A 1 85 ? 19.426 -29.601 19.014 1.00 41.38 85 GLN A C 1
ATOM 666 O O . GLN A 1 85 ? 20.049 -30.104 18.085 1.00 41.38 85 GLN A O 1
ATOM 671 N N . GLU A 1 86 ? 19.477 -30.108 20.239 1.00 48.91 86 GLU A N 1
ATOM 672 C CA . GLU A 1 86 ? 20.109 -31.392 20.523 1.00 48.91 86 GLU A CA 1
ATOM 673 C C . GLU A 1 86 ? 18.976 -32.428 20.606 1.00 48.91 86 GLU A C 1
ATOM 675 O O . GLU A 1 86 ? 18.019 -32.233 21.354 1.00 48.91 86 GLU A O 1
ATOM 680 N N . ASP A 1 87 ? 19.106 -33.506 19.826 1.00 52.31 87 ASP A N 1
ATOM 681 C CA . ASP A 1 87 ? 18.387 -34.788 19.958 1.00 52.31 87 ASP A CA 1
ATOM 682 C C . ASP A 1 87 ? 17.176 -35.114 19.050 1.00 52.31 87 ASP A C 1
ATOM 684 O O . ASP A 1 87 ? 16.218 -35.754 19.473 1.00 52.31 87 ASP A O 1
ATOM 688 N N . LEU A 1 88 ? 17.223 -34.771 17.753 1.00 51.31 88 LEU A N 1
ATOM 689 C CA . LEU A 1 88 ? 16.307 -35.383 16.756 1.00 51.31 88 LEU A CA 1
ATOM 690 C C . LEU A 1 88 ? 16.981 -36.016 15.531 1.00 51.31 88 LEU A C 1
ATOM 692 O O . LEU A 1 88 ? 16.324 -36.726 14.773 1.00 51.31 88 LEU A O 1
ATOM 696 N N . PHE A 1 89 ? 18.289 -35.837 15.356 1.00 45.75 89 PHE A N 1
ATOM 697 C CA . PHE A 1 89 ? 19.066 -36.566 14.357 1.00 45.75 89 PHE A CA 1
ATOM 698 C C . PHE A 1 89 ? 20.356 -37.047 15.015 1.00 45.75 89 PHE A C 1
ATOM 700 O O . PHE A 1 89 ? 21.303 -36.280 15.173 1.00 45.75 89 PHE A O 1
ATOM 707 N N . GLY A 1 90 ? 20.367 -38.313 15.441 1.00 46.94 90 GLY A N 1
ATOM 708 C CA . GLY A 1 90 ? 21.556 -38.970 15.979 1.00 46.94 90 GLY A CA 1
ATOM 709 C C . GLY A 1 90 ? 22.744 -38.891 15.014 1.00 46.94 90 GLY A C 1
ATOM 710 O O . GLY A 1 90 ? 22.571 -38.707 13.808 1.00 46.94 90 GLY A O 1
ATOM 711 N N . HIS A 1 91 ? 23.956 -39.019 15.555 1.00 48.41 91 HIS A N 1
ATOM 712 C CA . HIS A 1 91 ? 25.218 -38.924 14.819 1.00 48.41 91 HIS A CA 1
ATOM 713 C C . HIS A 1 91 ? 25.336 -39.970 13.690 1.00 48.41 91 HIS A C 1
ATOM 715 O O . HIS A 1 91 ? 25.942 -41.025 13.866 1.00 48.41 91 HIS A O 1
ATOM 721 N N . ASP A 1 92 ? 24.804 -39.670 12.504 1.00 52.78 92 ASP A N 1
ATOM 722 C CA . ASP A 1 92 ? 25.142 -40.387 11.273 1.00 52.78 92 ASP A CA 1
ATOM 723 C C . ASP A 1 92 ? 26.488 -39.859 10.756 1.00 52.78 92 ASP A C 1
ATOM 725 O O . ASP A 1 92 ? 26.581 -38.800 10.129 1.00 52.78 92 ASP A O 1
ATOM 729 N N . ALA A 1 93 ? 27.562 -40.592 11.054 1.00 55.47 93 ALA A N 1
ATOM 730 C CA . ALA A 1 93 ? 28.916 -40.316 10.586 1.00 55.47 93 ALA A CA 1
ATOM 731 C C . ALA A 1 93 ? 29.106 -40.722 9.111 1.00 55.47 93 ALA A C 1
ATOM 733 O O . ALA A 1 93 ? 30.001 -41.499 8.771 1.00 55.47 93 ALA A O 1
ATOM 734 N N . ARG A 1 94 ? 28.282 -40.188 8.204 1.00 52.09 94 ARG A N 1
ATOM 735 C CA . ARG A 1 94 ? 28.522 -40.292 6.759 1.00 52.09 94 ARG A CA 1
ATOM 736 C C . ARG A 1 94 ? 29.387 -39.121 6.286 1.00 52.09 94 ARG A C 1
ATOM 738 O O . ARG A 1 94 ? 28.972 -37.969 6.420 1.00 52.09 94 ARG A O 1
ATOM 745 N N . PRO A 1 95 ? 30.573 -39.365 5.697 1.00 51.91 95 PRO A N 1
ATOM 746 C CA . PRO A 1 95 ? 31.390 -38.287 5.164 1.00 51.91 95 PRO A CA 1
ATOM 747 C C . PRO A 1 95 ? 30.659 -37.604 4.001 1.00 51.91 95 PRO A C 1
ATOM 749 O O . PRO A 1 95 ? 30.292 -38.230 3.006 1.00 51.91 95 PRO A O 1
ATOM 752 N N . ARG A 1 96 ? 30.449 -36.293 4.137 1.00 49.66 96 ARG A N 1
ATOM 753 C CA . ARG A 1 96 ? 29.869 -35.433 3.103 1.00 49.66 96 ARG A CA 1
ATOM 754 C C . ARG A 1 96 ? 30.868 -35.306 1.940 1.00 49.66 96 ARG A C 1
ATOM 756 O O . ARG A 1 96 ? 31.989 -34.854 2.176 1.00 49.66 96 ARG A O 1
ATOM 763 N N . PRO A 1 97 ? 30.512 -35.658 0.693 1.00 48.34 97 PRO A N 1
ATOM 764 C CA . PRO A 1 97 ? 31.403 -35.450 -0.445 1.00 48.34 97 PRO A CA 1
ATOM 765 C C . PRO A 1 97 ? 31.623 -33.948 -0.695 1.00 48.34 97 PRO A C 1
ATOM 767 O O . PRO A 1 97 ? 30.690 -33.147 -0.603 1.00 48.34 97 PRO A O 1
ATOM 770 N N . ALA A 1 98 ? 32.863 -33.565 -1.015 1.00 51.22 98 ALA A N 1
ATOM 771 C CA . ALA A 1 98 ? 33.263 -32.182 -1.265 1.00 51.22 98 ALA A CA 1
ATOM 772 C C . ALA A 1 98 ? 32.540 -31.600 -2.499 1.00 51.22 98 ALA A C 1
ATOM 774 O O . ALA A 1 98 ? 32.844 -31.933 -3.647 1.00 51.22 98 ALA A O 1
ATOM 775 N N . GLY A 1 99 ? 31.560 -30.727 -2.253 1.00 46.28 99 GLY A N 1
ATOM 776 C CA . GLY A 1 99 ? 30.814 -30.006 -3.283 1.00 46.28 99 GLY A CA 1
ATOM 777 C C . GLY A 1 99 ? 31.614 -28.829 -3.842 1.00 46.28 99 GLY A C 1
ATOM 778 O O . GLY A 1 99 ? 31.998 -27.920 -3.111 1.00 46.28 99 GLY A O 1
ATOM 779 N N . LYS A 1 100 ? 31.855 -28.864 -5.154 1.00 55.28 100 LYS A N 1
ATOM 780 C CA . LYS A 1 100 ? 32.569 -27.863 -5.959 1.00 55.28 100 LYS A CA 1
ATOM 781 C C . LYS A 1 100 ? 31.881 -26.487 -5.914 1.00 55.28 100 LYS A C 1
ATOM 783 O O . LYS A 1 100 ? 30.655 -26.394 -5.876 1.00 55.28 100 LYS A O 1
ATOM 788 N N . THR A 1 101 ? 32.678 -25.422 -5.974 1.00 47.50 101 THR A N 1
ATOM 789 C CA . THR A 1 101 ? 32.248 -24.017 -6.049 1.00 47.50 101 THR A CA 1
ATOM 790 C C . THR A 1 101 ? 31.324 -23.753 -7.246 1.00 47.50 101 THR A C 1
ATOM 792 O O . THR A 1 101 ? 31.592 -24.162 -8.375 1.00 47.50 101 THR A O 1
ATOM 795 N N . ARG A 1 102 ? 30.210 -23.052 -6.995 1.00 43.84 102 ARG A N 1
ATOM 796 C CA . ARG A 1 102 ? 29.198 -22.679 -7.997 1.00 43.84 102 ARG A CA 1
ATOM 797 C C . ARG A 1 102 ? 29.754 -21.585 -8.932 1.00 43.84 102 ARG A C 1
ATOM 799 O O . ARG A 1 102 ? 30.196 -20.556 -8.421 1.00 43.84 102 ARG A O 1
ATOM 806 N N . PRO A 1 103 ? 29.721 -21.741 -10.270 1.00 41.94 103 PRO A N 1
ATOM 807 C CA . PRO A 1 103 ? 30.232 -20.723 -11.187 1.00 41.94 103 PRO A CA 1
ATOM 808 C C . PRO A 1 103 ? 29.334 -19.475 -11.218 1.00 41.94 103 PRO A C 1
ATOM 810 O O . PRO A 1 103 ? 28.105 -19.562 -11.150 1.00 41.94 103 PRO A O 1
ATOM 813 N N . ALA A 1 104 ? 29.964 -18.303 -11.327 1.00 45.03 104 ALA A N 1
ATOM 814 C CA . ALA A 1 104 ? 29.304 -17.004 -11.428 1.00 45.03 104 ALA A CA 1
ATOM 815 C C . ALA A 1 104 ? 28.509 -16.869 -12.743 1.00 45.03 104 ALA A C 1
ATOM 817 O O . ALA A 1 104 ? 29.017 -17.160 -13.827 1.00 45.03 104 ALA A O 1
ATOM 818 N N . ARG A 1 105 ? 27.258 -16.398 -12.649 1.00 43.44 105 ARG A N 1
ATOM 819 C CA . ARG A 1 105 ? 26.373 -16.122 -13.793 1.00 43.44 105 ARG A CA 1
ATOM 820 C C . ARG A 1 105 ? 26.900 -14.922 -14.594 1.00 43.44 105 ARG A C 1
ATOM 822 O O . ARG A 1 105 ? 27.009 -13.828 -14.050 1.00 43.44 105 ARG A O 1
ATOM 829 N N . LYS A 1 106 ? 27.168 -15.124 -15.889 1.00 47.03 106 LYS A N 1
ATOM 830 C CA . LYS A 1 106 ? 27.380 -14.066 -16.892 1.00 47.03 106 LYS A CA 1
ATOM 831 C C . LYS A 1 106 ? 26.151 -13.950 -17.811 1.00 47.03 106 LYS A C 1
ATOM 833 O O . LYS A 1 106 ? 25.486 -14.941 -18.093 1.00 47.03 106 LYS A O 1
ATOM 838 N N . THR A 1 107 ? 25.875 -12.721 -18.232 1.00 41.28 107 THR A N 1
ATOM 839 C CA . THR A 1 107 ? 24.797 -12.211 -19.104 1.00 41.28 107 THR A CA 1
ATOM 840 C C . THR A 1 107 ? 24.867 -12.705 -20.564 1.00 41.28 107 THR A C 1
ATOM 842 O O . THR A 1 107 ? 25.976 -12.772 -21.085 1.00 41.28 107 THR A O 1
ATOM 845 N N . LYS A 1 108 ? 23.716 -12.946 -21.239 1.00 41.47 108 LYS A N 1
ATOM 846 C CA . LYS A 1 108 ? 23.266 -12.400 -22.564 1.00 41.47 108 LYS A CA 1
ATOM 847 C C . LYS A 1 108 ? 22.058 -13.188 -23.158 1.00 41.47 108 LYS A C 1
ATOM 849 O O . LYS A 1 108 ? 21.720 -14.259 -22.676 1.00 41.47 108 LYS A O 1
ATOM 854 N N . SER A 1 109 ? 21.403 -12.552 -24.130 1.00 47.25 109 SER A N 1
ATOM 855 C CA . SER A 1 109 ? 19.999 -12.485 -24.581 1.00 47.25 109 SER A CA 1
ATOM 856 C C . SER A 1 109 ? 19.385 -13.588 -25.476 1.00 47.25 109 SER A C 1
ATOM 858 O O . SER A 1 109 ? 20.107 -14.330 -26.126 1.00 47.25 109 SER A O 1
ATOM 860 N N . ASP A 1 110 ? 18.046 -13.472 -25.584 1.00 39.75 110 ASP A N 1
ATOM 861 C CA . ASP A 1 110 ? 17.092 -13.672 -26.709 1.00 39.75 110 ASP A CA 1
ATOM 862 C C . ASP A 1 110 ? 16.838 -15.063 -27.326 1.00 39.75 110 ASP A C 1
ATOM 864 O O . ASP A 1 110 ? 17.729 -15.691 -27.888 1.00 39.75 110 ASP A O 1
ATOM 868 N N . ALA A 1 111 ? 15.562 -15.475 -27.307 1.00 38.62 111 ALA A N 1
ATOM 869 C CA . ALA A 1 111 ? 14.970 -16.417 -28.255 1.00 38.62 111 ALA A CA 1
ATOM 870 C C . ALA A 1 111 ? 13.435 -16.251 -28.281 1.00 38.62 111 ALA A C 1
ATOM 872 O O . ALA A 1 111 ? 12.738 -16.507 -27.299 1.00 38.62 111 ALA A O 1
ATOM 873 N N . THR A 1 112 ? 12.928 -15.832 -29.441 1.00 46.12 112 THR A N 1
ATOM 874 C CA . THR A 1 112 ? 11.514 -15.771 -29.834 1.00 46.12 112 THR A CA 1
ATOM 875 C C . THR A 1 112 ? 10.981 -17.168 -30.153 1.00 46.12 112 THR A C 1
ATOM 877 O O . THR A 1 112 ? 11.571 -17.845 -30.987 1.00 46.12 112 THR A O 1
ATOM 880 N N . THR A 1 113 ? 9.825 -17.557 -29.603 1.00 38.47 113 THR A N 1
ATOM 881 C CA . THR A 1 113 ? 8.839 -18.399 -30.310 1.00 38.47 113 THR A CA 1
ATOM 882 C C . THR A 1 113 ? 7.420 -18.016 -29.884 1.00 38.47 113 THR A C 1
ATOM 884 O O . THR A 1 113 ? 7.110 -17.870 -28.705 1.00 38.47 113 THR A O 1
ATOM 887 N N . SER A 1 114 ? 6.585 -17.784 -30.894 1.00 51.22 114 SER A N 1
ATOM 888 C CA . SER A 1 114 ? 5.147 -17.532 -30.819 1.00 51.22 114 SER A CA 1
ATOM 889 C C . SER A 1 114 ? 4.407 -18.821 -30.462 1.00 51.22 114 SER A C 1
ATOM 891 O O . SER A 1 114 ? 4.669 -19.847 -31.084 1.00 51.22 114 SER A O 1
ATOM 893 N N . THR A 1 115 ? 3.465 -18.775 -29.517 1.00 43.72 115 THR A N 1
ATOM 894 C CA . THR A 1 115 ? 2.311 -19.688 -29.466 1.00 43.72 115 THR A CA 1
ATOM 895 C C . THR A 1 115 ? 1.172 -19.000 -28.713 1.00 43.72 115 THR A C 1
ATOM 897 O O . THR A 1 115 ? 1.242 -18.781 -27.508 1.00 43.72 115 THR A O 1
ATOM 900 N N . ASP A 1 116 ? 0.189 -18.582 -29.504 1.00 53.66 116 ASP A N 1
ATOM 901 C CA . ASP A 1 116 ? -1.257 -18.558 -29.270 1.00 53.66 116 ASP A CA 1
ATOM 902 C C . ASP A 1 116 ? -1.778 -18.411 -27.826 1.00 53.66 116 ASP A C 1
ATOM 904 O O . ASP A 1 116 ? -1.665 -19.302 -26.987 1.00 53.66 116 ASP A O 1
ATOM 908 N N . GLY A 1 117 ? -2.426 -17.278 -27.543 1.00 51.12 117 GLY A N 1
ATOM 909 C CA . GLY A 1 117 ? -3.026 -17.023 -26.233 1.00 51.12 117 GLY A CA 1
ATOM 910 C C . GLY A 1 117 ? -3.776 -15.700 -26.161 1.00 51.12 117 GLY A C 1
ATOM 911 O O . GLY A 1 117 ? -3.474 -14.874 -25.305 1.00 51.12 117 GLY A O 1
ATOM 912 N N . SER A 1 118 ? -4.716 -15.453 -27.080 1.00 54.56 118 SER A N 1
ATOM 913 C CA . SER A 1 118 ? -5.439 -14.167 -27.136 1.00 54.56 118 SER A CA 1
ATOM 914 C C . SER A 1 118 ? -6.929 -14.231 -26.769 1.00 54.56 118 SER A C 1
ATOM 916 O O . SER A 1 118 ? -7.554 -13.190 -26.621 1.00 54.56 118 SER A O 1
ATOM 918 N N . SER A 1 119 ? -7.515 -15.412 -26.541 1.00 55.09 119 SER A N 1
ATOM 919 C CA . SER A 1 119 ? -8.960 -15.518 -26.249 1.00 55.09 119 SER A CA 1
ATOM 920 C C . SER A 1 119 ? -9.306 -15.422 -24.750 1.00 55.09 119 SER A C 1
ATOM 922 O O . SER A 1 119 ? -10.310 -14.820 -24.376 1.00 55.09 119 SER A O 1
ATOM 924 N N . ALA A 1 120 ? -8.438 -15.921 -23.864 1.00 53.69 120 ALA A N 1
ATOM 925 C CA . ALA A 1 120 ? -8.716 -15.976 -22.424 1.00 53.69 120 ALA A CA 1
ATOM 926 C C . ALA A 1 120 ? -8.692 -14.602 -21.723 1.00 53.69 120 ALA A C 1
ATOM 928 O O . ALA A 1 120 ? -9.372 -14.401 -20.719 1.00 53.69 120 ALA A O 1
ATOM 929 N N . SER A 1 121 ? -7.928 -13.637 -22.250 1.00 50.34 121 SER A N 1
ATOM 930 C CA . SER A 1 121 ? -7.794 -12.311 -21.631 1.00 50.34 121 SER A CA 1
ATOM 931 C C . SER A 1 121 ? -9.055 -11.455 -21.779 1.00 50.34 121 SER A C 1
ATOM 933 O O . SER A 1 121 ? -9.314 -10.620 -20.914 1.00 50.34 121 SER A O 1
ATOM 935 N N . THR A 1 122 ? -9.824 -11.647 -22.854 1.00 60.31 122 THR A N 1
ATOM 936 C CA . THR A 1 122 ? -11.063 -10.896 -23.113 1.00 60.31 122 THR A CA 1
ATOM 937 C C . THR A 1 122 ? -12.195 -11.404 -22.226 1.00 60.31 122 THR A C 1
ATOM 939 O O . THR A 1 122 ? -12.823 -10.617 -21.525 1.00 60.31 122 THR A O 1
ATOM 942 N N . GLN A 1 123 ? -12.360 -12.728 -22.151 1.00 67.69 123 GLN A N 1
ATOM 943 C CA . GLN A 1 123 ? -13.365 -13.377 -21.299 1.00 67.69 123 GLN A CA 1
ATOM 944 C C . GLN A 1 123 ? -13.170 -13.040 -19.814 1.00 67.69 123 GLN A C 1
ATOM 946 O O . GLN A 1 123 ? -14.131 -12.857 -19.072 1.00 67.69 123 GLN A O 1
ATOM 951 N N . PHE A 1 124 ? -11.913 -12.914 -19.380 1.00 54.75 124 PHE A N 1
ATOM 952 C CA . PHE A 1 124 ? -11.597 -12.507 -18.015 1.00 54.75 124 PHE A CA 1
ATOM 953 C C . PHE A 1 124 ? -12.008 -11.055 -17.723 1.00 54.75 124 PHE A C 1
ATOM 955 O O . PHE A 1 124 ? -12.553 -10.778 -16.658 1.00 54.75 124 PHE A O 1
ATOM 962 N N . GLY A 1 125 ? -11.777 -10.129 -18.659 1.00 75.56 125 GLY A N 1
ATOM 963 C CA . GLY A 1 125 ? -12.169 -8.725 -18.499 1.00 75.56 125 GLY A CA 1
ATOM 964 C C . GLY A 1 125 ? -13.685 -8.542 -18.388 1.00 75.56 125 GLY A C 1
ATOM 965 O O . GLY A 1 125 ? -14.152 -7.802 -17.524 1.00 75.56 125 GLY A O 1
ATOM 966 N N . GLU A 1 126 ? -14.444 -9.271 -19.206 1.00 81.31 126 GLU A N 1
ATOM 967 C CA . GLU A 1 126 ? -15.913 -9.232 -19.218 1.00 81.31 126 GLU A CA 1
ATOM 968 C C . GLU A 1 126 ? -16.520 -9.749 -17.906 1.00 81.31 126 GLU A C 1
ATOM 970 O O . GLU A 1 126 ? -17.432 -9.130 -17.353 1.00 81.31 126 GLU A O 1
ATOM 975 N N . LEU A 1 127 ? -15.969 -10.835 -17.352 1.00 82.19 127 LEU A N 1
ATOM 976 C CA . LEU A 1 127 ? -16.432 -11.402 -16.082 1.00 82.19 127 LEU A CA 1
ATOM 977 C C . LEU A 1 127 ? -16.211 -10.436 -14.906 1.00 82.19 127 LEU A C 1
ATOM 979 O O . LEU A 1 127 ? -17.075 -10.298 -14.039 1.00 82.19 127 LEU A O 1
ATOM 983 N N . MET A 1 128 ? -15.083 -9.721 -14.904 1.00 74.62 128 MET A N 1
ATOM 984 C CA . MET A 1 128 ? -14.780 -8.721 -13.875 1.00 74.62 128 MET A CA 1
ATOM 985 C C . MET A 1 128 ? -15.728 -7.521 -13.935 1.00 74.62 128 MET A C 1
ATOM 987 O O . MET A 1 128 ? -16.164 -7.016 -12.898 1.00 74.62 128 MET A O 1
ATOM 991 N N . GLU A 1 129 ? -16.065 -7.060 -15.138 1.00 87.19 129 GLU A N 1
ATOM 992 C CA . GLU A 1 129 ? -17.001 -5.951 -15.310 1.00 87.19 129 GLU A CA 1
ATOM 993 C C . GLU A 1 129 ? -18.413 -6.325 -14.837 1.00 87.19 129 GLU A C 1
ATOM 995 O O . GLU A 1 129 ? -19.083 -5.523 -14.179 1.00 87.19 129 GLU A O 1
ATOM 1000 N N . GLN A 1 130 ? -18.838 -7.562 -15.101 1.00 89.00 130 GLN A N 1
ATOM 1001 C CA . GLN A 1 130 ? -20.132 -8.073 -14.663 1.00 89.00 130 GLN A CA 1
ATOM 1002 C C . GLN A 1 130 ? -20.241 -8.145 -13.132 1.00 89.00 130 GLN A C 1
ATOM 1004 O O . GLN A 1 130 ? -21.251 -7.722 -12.565 1.00 89.00 130 GLN A O 1
ATOM 1009 N N . GLU A 1 131 ? -19.198 -8.620 -12.445 1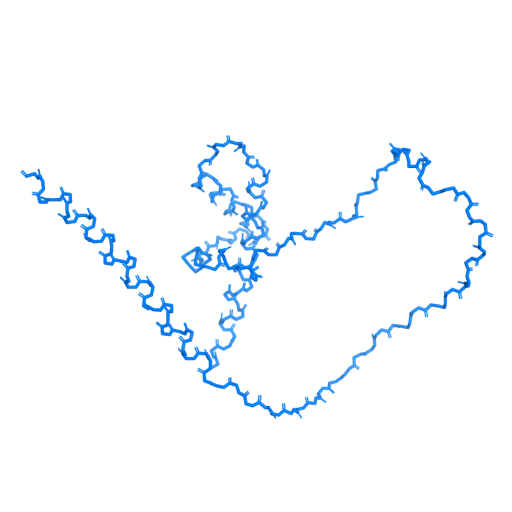.00 84.06 131 GLU A N 1
ATOM 1010 C CA . GLU A 1 131 ? -19.196 -8.716 -10.980 1.00 84.06 131 GLU A CA 1
ATOM 1011 C C . GLU A 1 131 ? -19.266 -7.332 -10.307 1.00 84.06 131 GLU A C 1
ATOM 1013 O O . GLU A 1 131 ? -19.995 -7.137 -9.330 1.00 84.06 131 GLU A O 1
ATOM 1018 N N . LEU A 1 132 ? -18.542 -6.346 -10.846 1.00 79.88 132 LEU A N 1
ATOM 1019 C CA . LEU A 1 132 ? -18.570 -4.960 -10.364 1.00 79.88 132 LEU A CA 1
ATOM 1020 C C . LEU A 1 132 ? -19.949 -4.320 -10.531 1.00 79.88 132 LEU A C 1
ATOM 1022 O O . LEU A 1 132 ? -20.412 -3.602 -9.641 1.00 79.88 132 LEU A O 1
ATOM 1026 N N . ARG A 1 133 ? -20.613 -4.594 -11.657 1.00 92.38 133 ARG A N 1
ATOM 1027 C CA . ARG A 1 133 ? -21.953 -4.079 -11.943 1.00 92.38 133 ARG A CA 1
ATOM 1028 C C . ARG A 1 133 ? -22.981 -4.656 -10.969 1.00 92.38 133 ARG A C 1
ATOM 1030 O O . ARG A 1 133 ? -23.729 -3.895 -10.363 1.00 92.38 133 ARG A O 1
ATOM 1037 N N . LEU A 1 134 ? -22.903 -5.960 -10.702 1.00 88.62 134 LEU A N 1
ATOM 1038 C CA . LEU A 1 134 ? -23.777 -6.637 -9.743 1.00 88.62 134 LEU A CA 1
ATOM 1039 C C . LEU A 1 134 ? -23.597 -6.108 -8.311 1.00 88.62 134 LEU A C 1
ATOM 1041 O O . LEU A 1 134 ? -24.575 -5.894 -7.598 1.00 88.62 134 LEU A O 1
ATOM 1045 N N . LYS A 1 135 ? -22.355 -5.851 -7.882 1.00 85.50 135 LYS A N 1
ATOM 1046 C CA . LYS A 1 135 ? -22.085 -5.284 -6.548 1.00 85.50 135 LYS A CA 1
ATOM 1047 C C . LYS A 1 135 ? -22.619 -3.860 -6.398 1.00 85.50 135 LYS A C 1
ATOM 1049 O O . LYS A 1 135 ? -23.102 -3.515 -5.323 1.00 85.50 135 LYS A O 1
ATOM 1054 N N . ARG A 1 136 ? -22.557 -3.046 -7.459 1.00 86.56 136 ARG A N 1
ATOM 1055 C CA . ARG A 1 136 ? -23.144 -1.698 -7.465 1.00 86.56 136 ARG A CA 1
ATOM 1056 C C . ARG A 1 136 ? -24.668 -1.759 -7.367 1.00 86.56 136 ARG A C 1
ATOM 1058 O O . ARG A 1 136 ? -25.229 -1.094 -6.505 1.00 86.56 136 ARG A O 1
ATOM 1065 N N . GLU A 1 137 ? -25.309 -2.590 -8.186 1.00 88.00 137 GLU A N 1
ATOM 1066 C CA . GLU A 1 137 ? -26.769 -2.759 -8.170 1.00 88.00 137 GLU A CA 1
ATOM 1067 C C . GLU A 1 137 ? -27.270 -3.300 -6.827 1.00 88.00 137 GLU A C 1
ATOM 1069 O O . GLU A 1 137 ? -28.291 -2.846 -6.322 1.00 88.00 137 GLU A O 1
ATOM 1074 N N . ALA A 1 138 ? -26.540 -4.228 -6.202 1.00 86.12 138 ALA A N 1
ATOM 1075 C CA . ALA A 1 138 ? -26.890 -4.739 -4.878 1.00 86.12 138 ALA A CA 1
ATOM 1076 C C . ALA A 1 138 ? -26.808 -3.655 -3.790 1.00 86.12 138 ALA A C 1
ATOM 1078 O O . ALA A 1 138 ? -27.662 -3.609 -2.906 1.00 86.12 138 ALA A O 1
ATOM 1079 N N . ALA A 1 139 ? -25.804 -2.775 -3.858 1.00 77.44 139 ALA A N 1
ATOM 1080 C CA . ALA A 1 139 ? -25.674 -1.652 -2.933 1.00 77.44 139 ALA A CA 1
ATOM 1081 C C . ALA A 1 139 ? -26.787 -0.608 -3.135 1.00 77.44 139 ALA A C 1
ATOM 1083 O O . ALA A 1 139 ? -27.333 -0.100 -2.158 1.00 77.44 139 ALA A O 1
ATOM 1084 N N . GLU A 1 140 ? -27.159 -0.332 -4.386 1.00 80.88 140 GLU A N 1
ATOM 1085 C CA . GLU A 1 140 ? -28.251 0.583 -4.735 1.00 80.88 140 GLU A CA 1
ATOM 1086 C C . GLU A 1 140 ? -29.613 0.025 -4.296 1.00 80.88 140 GLU A C 1
ATOM 1088 O O . GLU A 1 140 ? -30.364 0.703 -3.602 1.00 80.88 140 GLU A O 1
ATOM 1093 N N . ARG A 1 141 ? -29.872 -1.263 -4.558 1.00 80.50 141 ARG A N 1
ATOM 1094 C CA . ARG A 1 141 ? -31.064 -1.984 -4.079 1.00 80.50 141 ARG A CA 1
ATOM 1095 C C . ARG A 1 141 ? -31.168 -2.020 -2.558 1.00 80.50 141 ARG A C 1
ATOM 1097 O O . ARG A 1 141 ? -32.267 -1.926 -2.025 1.00 80.50 141 ARG A O 1
ATOM 1104 N N . ALA A 1 142 ? -30.048 -2.183 -1.853 1.00 77.12 142 ALA A N 1
ATOM 1105 C CA . ALA A 1 142 ? -30.036 -2.165 -0.393 1.00 77.12 142 ALA A CA 1
ATOM 1106 C C . ALA A 1 142 ? -30.384 -0.776 0.162 1.00 77.12 142 ALA A C 1
ATOM 1108 O O . ALA A 1 142 ? -31.065 -0.679 1.178 1.00 77.12 142 ALA A O 1
ATOM 1109 N N . PHE A 1 143 ? -29.949 0.287 -0.517 1.00 71.94 143 PHE A N 1
ATOM 1110 C CA . PHE A 1 143 ? -30.287 1.659 -0.153 1.00 71.94 143 PHE A CA 1
ATOM 1111 C C . PHE A 1 143 ? -31.763 1.979 -0.440 1.00 71.94 143 PHE A C 1
ATOM 1113 O O . PHE A 1 143 ? -32.450 2.539 0.409 1.00 71.94 143 PHE A O 1
ATOM 1120 N N . GLU A 1 144 ? -32.280 1.556 -1.594 1.00 76.69 144 GLU A N 1
ATOM 1121 C CA . GLU A 1 144 ? -33.668 1.788 -2.012 1.00 76.69 144 GLU A CA 1
ATOM 1122 C C . GLU A 1 144 ? -34.678 0.998 -1.155 1.00 76.69 144 GLU A C 1
ATOM 1124 O O . GLU A 1 144 ? -35.677 1.551 -0.702 1.00 76.69 144 GLU A O 1
ATOM 1129 N N . ALA A 1 145 ? -34.365 -0.254 -0.798 1.00 72.88 145 ALA A N 1
ATOM 1130 C CA . ALA A 1 145 ? -35.184 -1.065 0.113 1.00 72.88 145 ALA A CA 1
ATOM 1131 C C . ALA A 1 145 ? -35.243 -0.511 1.549 1.00 72.88 145 ALA A C 1
ATOM 1133 O O . ALA A 1 145 ? -36.137 -0.868 2.321 1.00 72.88 145 ALA A O 1
ATOM 1134 N N . GLN A 1 146 ? -34.271 0.324 1.921 1.00 66.94 146 GLN A N 1
ATOM 1135 C CA . GLN A 1 146 ? -34.267 1.028 3.197 1.00 66.94 146 GLN A CA 1
ATOM 1136 C C . GLN A 1 146 ? -35.078 2.330 3.131 1.00 66.94 146 GLN A C 1
ATOM 1138 O O . GLN A 1 146 ? -35.606 2.745 4.154 1.00 66.94 146 GLN A O 1
ATOM 1143 N N . ALA A 1 147 ? -35.222 2.928 1.942 1.00 74.31 147 ALA A N 1
ATOM 1144 C CA . ALA A 1 147 ? -35.994 4.148 1.708 1.00 74.31 147 ALA A CA 1
ATOM 1145 C C . ALA A 1 147 ? -37.504 3.904 1.510 1.00 74.31 147 ALA A C 1
ATOM 1147 O O . ALA A 1 147 ? -38.294 4.798 1.773 1.00 74.31 147 ALA A O 1
ATOM 1148 N N . GLU A 1 148 ? -37.924 2.709 1.077 1.00 66.56 148 GLU A N 1
ATOM 1149 C CA . GLU A 1 148 ? -39.350 2.349 0.912 1.00 66.56 148 GLU A CA 1
ATOM 1150 C C . GLU A 1 148 ? -40.036 1.934 2.236 1.00 66.56 148 GLU A C 1
ATOM 1152 O O . GLU A 1 148 ? -41.239 1.685 2.280 1.00 66.56 148 GLU A O 1
ATOM 1157 N N . LYS A 1 149 ? -39.272 1.820 3.330 1.00 59.41 149 LYS A N 1
ATOM 1158 C CA . LYS A 1 149 ? -39.777 1.422 4.658 1.00 59.41 149 LYS A CA 1
ATOM 1159 C C . LYS A 1 149 ? -40.099 2.587 5.600 1.00 59.41 149 LYS A C 1
ATOM 1161 O O . LYS A 1 149 ? -40.590 2.312 6.696 1.00 59.41 149 LYS A O 1
ATOM 1166 N N . ASP A 1 150 ? -39.850 3.820 5.170 1.00 48.06 150 ASP A N 1
ATOM 1167 C CA . ASP A 1 150 ? -40.241 5.065 5.849 1.00 48.06 150 ASP A CA 1
ATOM 1168 C C . ASP A 1 150 ? -41.454 5.704 5.149 1.00 48.06 150 ASP A C 1
ATOM 1170 O O . ASP A 1 150 ? -42.303 6.291 5.862 1.00 48.06 150 ASP A O 1
#

pLDDT: mean 71.7, std 19.87, range [35.66, 95.62]